Protein AF-A0A0L6X3E7-F1 (afdb_monomer_lite)

Sequence (69 aa):
MEWVHTSYGQIPPGRRPIEGGYEEHGAKLYHGLALVNGVKVPGKTSEHLGACNVSFGGTEVTITEYEIL

Radius of gyration: 11.17 Å; chains: 1; bounding box: 30×18×31 Å

Structure (mmCIF, N/CA/C/O backbone):
data_AF-A0A0L6X3E7-F1
#
_entry.id   AF-A0A0L6X3E7-F1
#
loop_
_atom_site.group_PDB
_atom_site.id
_atom_site.type_symbol
_atom_site.label_atom_id
_atom_site.label_alt_id
_atom_site.label_comp_id
_atom_site.label_asym_id
_atom_site.label_entity_id
_atom_site.label_seq_id
_atom_site.pdbx_PDB_ins_code
_atom_site.Cartn_x
_atom_site.Cartn_y
_atom_site.Cartn_z
_atom_site.occupancy
_atom_site.B_iso_or_equiv
_atom_site.auth_seq_id
_atom_site.auth_comp_id
_atom_site.auth_asym_id
_atom_site.auth_atom_id
_atom_site.pdbx_PDB_model_num
ATOM 1 N N . MET A 1 1 ? -7.572 6.364 -13.006 1.00 86.06 1 MET A N 1
ATOM 2 C CA . MET A 1 1 ? -7.102 6.809 -11.683 1.00 86.06 1 MET A CA 1
ATOM 3 C C . MET A 1 1 ? -8.286 6.645 -10.758 1.00 86.06 1 MET A C 1
ATOM 5 O O . MET A 1 1 ? -9.242 7.400 -10.868 1.00 86.06 1 MET A O 1
ATOM 9 N N . GLU A 1 2 ? -8.292 5.554 -10.005 1.00 96.50 2 GLU A N 1
ATOM 10 C CA . GLU A 1 2 ? -9.408 5.105 -9.171 1.00 96.50 2 GLU A CA 1
ATOM 11 C C . GLU A 1 2 ? -8.826 4.364 -7.968 1.00 96.50 2 GLU A C 1
ATOM 13 O O . GLU A 1 2 ? -7.819 3.679 -8.111 1.00 96.50 2 GLU A O 1
ATOM 18 N N . TRP A 1 3 ? -9.448 4.505 -6.803 1.00 97.88 3 TRP A N 1
ATOM 19 C CA . TRP A 1 3 ? -9.093 3.719 -5.628 1.00 97.88 3 TRP A CA 1
ATOM 20 C C . TRP A 1 3 ? -9.670 2.312 -5.768 1.00 97.88 3 TRP A C 1
ATOM 22 O O . TRP A 1 3 ? -10.844 2.149 -6.103 1.00 97.88 3 TRP A O 1
ATOM 32 N N . VAL A 1 4 ? -8.842 1.300 -5.530 1.00 98.38 4 VAL A N 1
ATOM 33 C CA . VAL A 1 4 ? -9.200 -0.107 -5.730 1.00 98.38 4 VAL A CA 1
ATOM 34 C C . VAL A 1 4 ? -8.951 -0.866 -4.450 1.00 98.38 4 VAL A C 1
ATOM 36 O O . VAL A 1 4 ? -7.828 -0.869 -3.951 1.00 98.38 4 VAL A O 1
ATOM 39 N N . HIS A 1 5 ? -9.977 -1.535 -3.932 1.00 98.50 5 HIS A N 1
ATOM 40 C CA . HIS A 1 5 ? -9.803 -2.377 -2.760 1.00 98.50 5 HIS A CA 1
ATOM 41 C C . HIS A 1 5 ? -8.831 -3.522 -3.063 1.00 98.50 5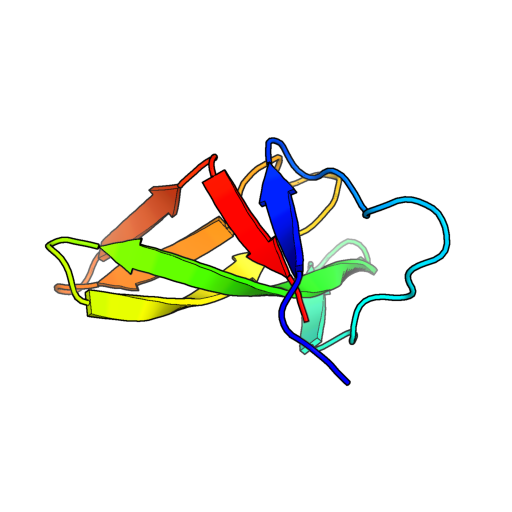 HIS A C 1
ATOM 43 O O . HIS A 1 5 ? -8.950 -4.205 -4.082 1.00 98.50 5 HIS A O 1
ATOM 49 N N . THR A 1 6 ? -7.865 -3.710 -2.175 1.00 98.62 6 THR A N 1
ATOM 50 C CA . THR A 1 6 ? -6.881 -4.784 -2.231 1.00 98.62 6 THR A CA 1
ATOM 51 C C . THR A 1 6 ? -6.400 -5.109 -0.823 1.00 98.62 6 THR A C 1
ATOM 53 O O . THR A 1 6 ? -6.754 -4.447 0.157 1.00 98.62 6 THR A O 1
ATOM 56 N N . SER A 1 7 ? -5.587 -6.147 -0.707 1.00 98.56 7 SER A N 1
ATOM 57 C CA . SER A 1 7 ? -5.019 -6.540 0.568 1.00 98.56 7 SER A CA 1
ATOM 58 C C . SER A 1 7 ? -3.681 -7.239 0.406 1.00 98.56 7 SER A C 1
ATOM 60 O O . SER A 1 7 ? -3.308 -7.653 -0.688 1.00 98.56 7 SER A O 1
ATOM 62 N N . TYR A 1 8 ? -2.938 -7.352 1.505 1.00 98.50 8 TYR A N 1
ATOM 63 C CA . TYR A 1 8 ? -1.723 -8.169 1.586 1.00 98.50 8 TYR A CA 1
ATOM 64 C C . TYR A 1 8 ? -0.667 -7.870 0.502 1.00 98.50 8 TYR A C 1
ATOM 66 O O . TYR A 1 8 ? -0.042 -8.782 -0.039 1.00 98.50 8 TYR A O 1
ATOM 74 N N . GLY A 1 9 ? -0.493 -6.594 0.136 1.00 97.69 9 GLY A N 1
ATOM 75 C CA . GLY A 1 9 ? 0.468 -6.175 -0.892 1.00 97.69 9 GLY A CA 1
ATOM 76 C C . GLY A 1 9 ? 0.045 -6.499 -2.328 1.00 97.69 9 GLY A C 1
ATOM 77 O O . GLY A 1 9 ? 0.811 -6.248 -3.252 1.00 97.69 9 GLY A O 1
ATOM 78 N N . GLN A 1 10 ? -1.148 -7.056 -2.551 1.00 98.38 10 GLN A N 1
ATOM 79 C CA . GLN A 1 10 ? -1.573 -7.480 -3.881 1.00 98.38 10 GLN A CA 1
ATOM 80 C C . GLN A 1 10 ? -1.814 -6.281 -4.801 1.00 98.38 10 GLN A C 1
ATOM 82 O O . GLN A 1 10 ? -2.500 -5.320 -4.438 1.00 98.38 10 GLN A O 1
ATOM 87 N N . ILE A 1 11 ? -1.310 -6.377 -6.031 1.00 97.94 11 ILE A N 1
ATOM 88 C CA . ILE A 1 11 ? -1.709 -5.485 -7.118 1.00 97.94 11 ILE A CA 1
ATOM 89 C C . ILE A 1 11 ? -2.959 -6.073 -7.780 1.00 97.94 11 ILE A C 1
ATOM 91 O O . ILE A 1 11 ? -2.895 -7.195 -8.292 1.00 97.94 11 ILE A O 1
ATOM 95 N N . PRO A 1 12 ? -4.098 -5.355 -7.794 1.00 97.00 12 PRO A N 1
ATOM 96 C CA . PRO A 1 12 ? -5.314 -5.868 -8.408 1.00 97.00 12 PRO A CA 1
ATOM 97 C C . PRO A 1 12 ? -5.100 -6.238 -9.887 1.00 97.00 12 PRO A C 1
ATOM 99 O O . PRO A 1 12 ? -4.503 -5.452 -10.634 1.00 97.00 12 PRO A O 1
ATOM 102 N N . PRO A 1 13 ? -5.602 -7.399 -10.351 1.00 96.25 13 PRO A N 1
ATOM 103 C CA . PRO A 1 13 ? -5.411 -7.844 -11.727 1.00 96.25 13 PRO A CA 1
ATOM 104 C C . PRO A 1 13 ? -5.853 -6.802 -12.760 1.00 96.25 13 PRO A C 1
ATOM 106 O O . PRO A 1 13 ? -6.936 -6.224 -12.668 1.00 96.25 13 PRO A O 1
ATOM 109 N N . GLY A 1 14 ? -5.006 -6.564 -13.764 1.00 96.62 14 GLY A N 1
ATOM 110 C CA . GLY A 1 14 ? -5.282 -5.601 -14.835 1.00 96.62 14 GLY A CA 1
ATOM 111 C C . GLY A 1 14 ? -5.195 -4.130 -14.415 1.00 96.62 14 GLY A C 1
ATOM 112 O O . GLY A 1 14 ? -5.513 -3.254 -15.220 1.00 96.62 14 GLY A O 1
ATOM 113 N N . ARG A 1 15 ? -4.762 -3.832 -13.184 1.00 96.62 15 ARG A N 1
ATOM 114 C CA . ARG A 1 15 ? -4.521 -2.465 -12.713 1.00 96.62 15 ARG A CA 1
ATOM 115 C C . ARG A 1 15 ? -3.030 -2.148 -12.718 1.00 96.62 15 ARG A C 1
ATOM 117 O O . ARG A 1 15 ? -2.183 -3.024 -12.573 1.00 96.62 15 ARG A O 1
ATOM 124 N N . ARG A 1 16 ? -2.720 -0.865 -12.893 1.00 96.94 16 ARG A N 1
ATOM 125 C CA . ARG A 1 16 ? -1.368 -0.323 -12.768 1.00 96.94 16 ARG A CA 1
ATOM 126 C C . ARG A 1 16 ? -1.400 0.765 -11.696 1.00 96.94 16 ARG A C 1
ATOM 128 O O . ARG A 1 16 ? -1.940 1.831 -11.997 1.00 96.94 16 ARG A O 1
ATOM 135 N N . PRO A 1 17 ? -0.880 0.494 -10.489 1.00 97.44 17 PRO A N 1
ATOM 136 C CA . PRO A 1 17 ? -0.899 1.459 -9.403 1.00 97.44 17 PRO A CA 1
ATOM 137 C C . PRO A 1 17 ? -0.005 2.659 -9.716 1.00 97.44 17 PRO A C 1
ATOM 139 O O . PRO A 1 17 ? 0.935 2.574 -10.515 1.00 97.44 17 PRO A O 1
ATOM 142 N N . ILE A 1 18 ? -0.303 3.782 -9.081 1.00 97.94 18 ILE A N 1
ATOM 143 C CA . ILE A 1 18 ? 0.461 5.015 -9.204 1.00 97.94 18 ILE A CA 1
ATOM 144 C C . ILE A 1 18 ? 1.652 4.964 -8.245 1.00 97.94 18 ILE A C 1
ATOM 146 O O . ILE A 1 18 ? 1.493 4.896 -7.024 1.00 97.94 18 ILE A O 1
ATOM 150 N N . GLU A 1 19 ? 2.854 4.997 -8.819 1.00 98.00 19 GLU A N 1
ATOM 151 C CA . GLU A 1 19 ? 4.115 5.091 -8.081 1.00 98.00 19 GLU A CA 1
ATOM 152 C C . GLU A 1 19 ? 4.196 6.440 -7.354 1.00 98.00 19 GLU A C 1
ATOM 154 O O . GLU A 1 19 ? 4.125 7.497 -7.981 1.00 98.00 19 GLU A O 1
ATOM 159 N N . GLY A 1 20 ? 4.345 6.390 -6.031 1.00 97.19 20 GLY A N 1
ATOM 160 C CA . GLY A 1 20 ? 4.506 7.561 -5.164 1.00 97.19 20 GLY A CA 1
ATOM 161 C C . GLY A 1 20 ? 5.929 7.736 -4.630 1.00 97.19 20 GLY A C 1
ATOM 162 O O . GLY A 1 20 ? 6.232 8.753 -4.011 1.00 97.19 20 GLY A O 1
ATOM 163 N N . GLY A 1 21 ? 6.804 6.752 -4.849 1.00 97.88 21 GLY A N 1
ATOM 164 C CA . GLY A 1 21 ? 8.190 6.776 -4.395 1.00 97.88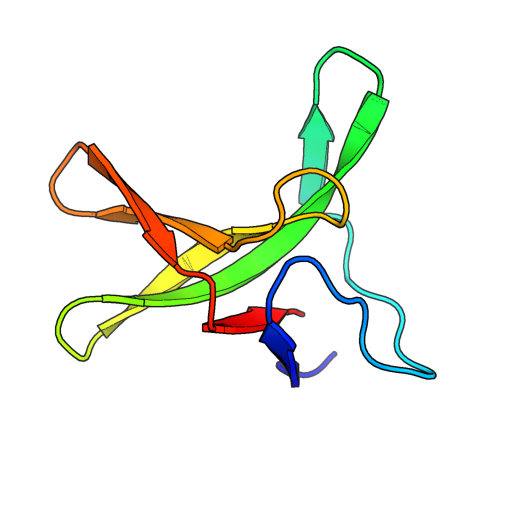 21 GLY A CA 1
ATOM 165 C C . GLY A 1 21 ? 8.853 5.404 -4.470 1.00 97.88 21 GLY A C 1
ATOM 166 O O . GLY A 1 21 ? 8.366 4.490 -5.138 1.00 97.88 21 GLY A O 1
ATOM 167 N N . TYR A 1 22 ? 9.968 5.264 -3.762 1.00 98.06 22 TYR A N 1
ATOM 168 C CA . TYR A 1 22 ? 10.738 4.030 -3.671 1.00 98.06 22 TYR A CA 1
ATOM 169 C C . TYR A 1 22 ? 11.464 3.947 -2.322 1.00 98.06 22 TYR A C 1
ATOM 171 O O . TYR A 1 22 ? 11.774 4.970 -1.715 1.00 98.06 22 TYR A O 1
ATOM 179 N N . GLU A 1 23 ? 11.722 2.726 -1.861 1.00 96.25 23 GLU A N 1
ATOM 180 C CA . GLU A 1 23 ? 12.597 2.447 -0.715 1.00 96.25 23 GLU A CA 1
ATOM 181 C C . GLU A 1 23 ? 14.076 2.634 -1.098 1.00 96.25 23 GLU A C 1
ATOM 183 O O . GLU A 1 23 ? 14.420 2.635 -2.280 1.00 96.25 23 GLU A O 1
ATOM 188 N N . GLU A 1 24 ? 14.984 2.725 -0.121 1.00 96.31 24 GLU A N 1
ATOM 189 C CA . GLU A 1 24 ? 16.427 2.929 -0.369 1.00 96.31 24 GLU A CA 1
ATOM 190 C C . GLU A 1 24 ? 17.041 1.876 -1.308 1.00 96.31 24 GLU A C 1
ATOM 192 O O . GLU A 1 24 ? 17.904 2.183 -2.128 1.00 96.31 24 GLU A O 1
ATOM 197 N N . HIS A 1 25 ? 16.551 0.635 -1.240 1.00 95.12 25 HIS A N 1
ATOM 198 C CA . HIS A 1 25 ? 16.963 -0.468 -2.113 1.00 95.12 25 HIS A CA 1
ATOM 199 C C . HIS A 1 25 ? 16.215 -0.503 -3.463 1.00 95.12 25 HIS A C 1
ATOM 201 O O . HIS A 1 25 ? 16.262 -1.504 -4.178 1.00 95.12 25 HIS A O 1
ATOM 207 N N . GLY A 1 26 ? 15.487 0.561 -3.810 1.00 96.81 26 GLY A N 1
ATOM 208 C CA . GLY A 1 26 ? 14.841 0.767 -5.107 1.00 96.81 26 GLY A CA 1
ATOM 209 C C . GLY A 1 26 ? 13.479 0.095 -5.290 1.00 96.81 26 GLY A C 1
ATOM 210 O O . GLY A 1 26 ? 12.924 0.148 -6.387 1.00 96.81 26 GLY A O 1
ATOM 211 N N . ALA A 1 27 ? 12.912 -0.541 -4.261 1.00 97.19 27 ALA A N 1
ATOM 212 C CA . ALA A 1 27 ? 11.588 -1.144 -4.397 1.00 97.19 27 ALA A CA 1
ATOM 213 C C . ALA A 1 27 ? 10.494 -0.074 -4.437 1.00 97.19 27 ALA A C 1
ATOM 215 O O . ALA A 1 27 ? 10.493 0.854 -3.631 1.00 97.19 27 ALA A O 1
ATOM 216 N N . LYS A 1 28 ? 9.550 -0.224 -5.366 1.00 98.06 28 LYS A N 1
ATOM 217 C CA . LYS A 1 28 ? 8.483 0.753 -5.604 1.00 98.06 28 LYS A CA 1
ATOM 218 C C . LYS A 1 28 ? 7.532 0.865 -4.419 1.00 98.06 28 LYS A C 1
ATOM 220 O O . LYS A 1 28 ? 7.184 -0.138 -3.793 1.00 98.06 28 LYS A O 1
ATOM 225 N N . LEU A 1 29 ? 7.073 2.088 -4.186 1.00 98.69 29 LEU A N 1
ATOM 226 C CA . LEU A 1 29 ? 6.002 2.425 -3.262 1.00 98.69 29 LEU A CA 1
ATOM 227 C C . LEU A 1 29 ? 4.836 3.029 -4.040 1.00 98.69 29 LEU A C 1
ATOM 229 O O . LEU A 1 29 ? 5.024 3.852 -4.938 1.00 98.69 29 LEU A O 1
ATOM 233 N N . TYR A 1 30 ? 3.630 2.639 -3.659 1.00 98.62 30 TYR A N 1
ATOM 234 C CA . TYR A 1 30 ? 2.377 3.088 -4.247 1.00 98.62 30 TYR A CA 1
ATOM 235 C C . TYR A 1 30 ? 1.544 3.844 -3.217 1.00 98.62 30 TYR A C 1
ATOM 237 O O . TYR A 1 30 ? 1.711 3.667 -2.005 1.00 98.62 30 TYR A O 1
ATOM 245 N N . HIS A 1 31 ? 0.622 4.670 -3.702 1.00 98.69 31 HIS A N 1
ATOM 246 C CA . HIS A 1 31 ? -0.332 5.362 -2.843 1.00 98.69 31 HIS A CA 1
ATOM 247 C C . HIS A 1 31 ? -1.373 4.381 -2.299 1.00 98.69 31 HIS A C 1
ATOM 249 O O . HIS A 1 31 ? -2.126 3.771 -3.058 1.00 98.69 31 HIS A O 1
ATOM 255 N N . GLY A 1 32 ? -1.413 4.251 -0.975 1.00 98.62 32 GLY A N 1
ATOM 256 C CA . GLY A 1 32 ? -2.434 3.497 -0.259 1.00 98.62 32 GLY A CA 1
ATOM 257 C C . GLY A 1 32 ? -3.389 4.418 0.497 1.00 98.62 32 GLY A C 1
ATOM 258 O O . GLY A 1 32 ? -3.038 5.545 0.852 1.00 98.62 32 GLY A O 1
ATOM 259 N N . LEU A 1 33 ? -4.597 3.935 0.755 1.00 98.69 33 LEU A N 1
ATOM 260 C CA . LEU A 1 33 ? -5.603 4.593 1.577 1.00 98.69 33 LEU A CA 1
ATOM 261 C C . LEU A 1 33 ? -6.215 3.545 2.505 1.00 98.69 33 LEU A C 1
ATOM 263 O O . LEU A 1 33 ? -6.850 2.598 2.045 1.00 98.69 33 LEU A O 1
ATOM 267 N N . ALA A 1 34 ? -6.005 3.697 3.809 1.00 98.69 34 ALA A N 1
ATOM 268 C CA . ALA A 1 34 ? -6.492 2.752 4.809 1.00 98.69 34 ALA A CA 1
ATOM 269 C C . ALA A 1 34 ? -7.497 3.413 5.754 1.00 98.69 34 ALA A C 1
ATOM 271 O O . ALA A 1 34 ? -7.459 4.625 5.976 1.00 98.69 34 ALA A O 1
ATOM 272 N N . LEU A 1 35 ? -8.400 2.616 6.322 1.00 98.38 35 LEU A N 1
ATOM 273 C CA . LEU A 1 35 ? -9.364 3.091 7.308 1.00 98.38 35 LEU A CA 1
ATOM 274 C C . LEU A 1 35 ? -8.769 2.958 8.716 1.00 98.38 35 LEU A C 1
ATOM 276 O O . LEU A 1 35 ? -8.542 1.848 9.188 1.00 98.38 35 LEU A O 1
ATOM 280 N N . VAL A 1 36 ? -8.557 4.079 9.406 1.00 98.00 36 VAL A N 1
ATOM 281 C CA . VAL A 1 36 ? -8.128 4.113 10.813 1.00 98.00 36 VAL A CA 1
ATOM 282 C C . VAL A 1 36 ? -9.188 4.851 11.618 1.00 98.00 36 VAL A C 1
ATOM 284 O O . VAL A 1 36 ? -9.470 6.018 11.359 1.00 98.00 36 VAL A O 1
ATOM 287 N N . ASN A 1 37 ? -9.815 4.161 12.574 1.00 96.12 37 ASN A N 1
ATOM 288 C CA . ASN A 1 37 ? -10.885 4.708 13.421 1.00 96.12 37 ASN A CA 1
ATOM 289 C C . ASN A 1 37 ? -12.006 5.414 12.628 1.00 96.12 37 ASN A C 1
ATOM 291 O O . ASN A 1 37 ? -12.475 6.485 13.008 1.00 96.12 37 ASN A O 1
ATOM 295 N N . GLY A 1 38 ? -12.422 4.824 11.502 1.00 96.62 38 GLY A N 1
ATOM 296 C CA . GLY A 1 38 ? -13.482 5.364 10.642 1.00 96.62 38 GLY A CA 1
ATOM 297 C C . GLY A 1 38 ? -13.052 6.505 9.710 1.00 96.62 38 GLY A C 1
ATOM 298 O O . GLY A 1 38 ? -13.875 6.995 8.941 1.00 96.62 38 GLY A O 1
ATOM 299 N N . VAL A 1 39 ? -11.778 6.906 9.728 1.00 97.50 39 VAL A N 1
ATOM 300 C CA . VAL A 1 39 ? -11.219 7.939 8.847 1.00 97.50 39 VAL A CA 1
ATOM 301 C C . VAL A 1 39 ? -10.350 7.288 7.778 1.00 97.50 39 VAL A C 1
ATOM 303 O O . VAL A 1 39 ? -9.540 6.415 8.081 1.00 97.50 39 VAL A O 1
ATOM 306 N N . LYS A 1 40 ? -10.501 7.713 6.520 1.00 98.19 40 LYS A N 1
ATOM 307 C CA . LYS A 1 40 ? -9.597 7.311 5.437 1.00 98.19 40 LYS A CA 1
ATOM 308 C C . LYS A 1 40 ? -8.295 8.107 5.536 1.00 98.19 40 LYS A C 1
ATOM 310 O O . LYS A 1 40 ? -8.319 9.333 5.448 1.00 98.19 40 LYS A O 1
ATOM 315 N N . VAL A 1 41 ? -7.176 7.413 5.71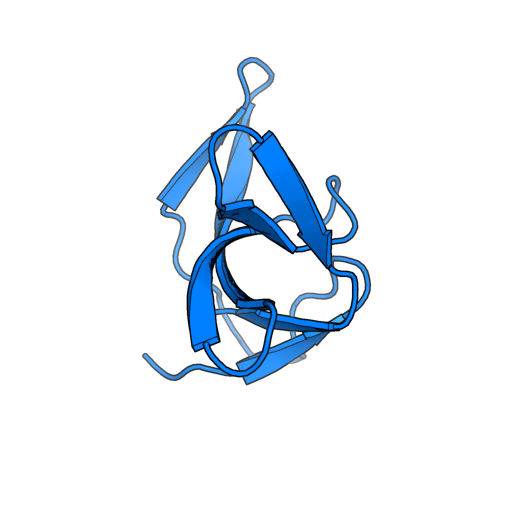3 1.00 98.69 41 VAL A N 1
ATOM 316 C CA . VAL A 1 41 ? -5.848 8.002 5.919 1.00 98.69 41 VAL A CA 1
ATOM 317 C C . VAL A 1 41 ? -4.931 7.581 4.770 1.00 98.69 41 VAL A C 1
ATOM 319 O O . VAL A 1 41 ? -4.796 6.380 4.523 1.00 98.69 41 VAL A O 1
ATOM 322 N N . PRO A 1 42 ? -4.332 8.529 4.028 1.00 98.56 42 PRO A N 1
ATOM 323 C CA . PRO A 1 42 ? -3.396 8.197 2.964 1.00 98.56 42 PRO A CA 1
ATOM 324 C C . PRO A 1 42 ? -2.076 7.679 3.542 1.00 98.56 42 PRO A C 1
ATOM 326 O O . PRO A 1 42 ? -1.639 8.095 4.617 1.00 98.56 42 PRO A O 1
ATOM 329 N N . GLY A 1 43 ? -1.418 6.796 2.803 1.00 98.44 4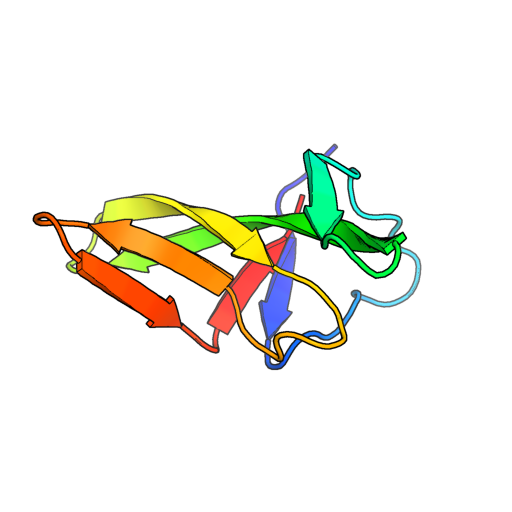3 GLY A N 1
ATOM 330 C CA . GLY A 1 43 ? -0.139 6.216 3.185 1.00 98.44 43 GLY A CA 1
ATOM 331 C C . GLY A 1 43 ? 0.587 5.569 2.017 1.00 98.44 43 GLY A C 1
ATOM 332 O O . GLY A 1 43 ? 0.310 5.860 0.849 1.00 98.44 43 GLY A O 1
ATOM 333 N N . LYS A 1 44 ? 1.530 4.688 2.350 1.00 98.69 44 LYS A N 1
ATOM 334 C CA . LYS A 1 44 ? 2.339 3.942 1.384 1.00 98.69 44 LYS A CA 1
ATOM 335 C C . LYS A 1 44 ? 2.017 2.453 1.429 1.00 98.69 44 LYS A C 1
ATOM 337 O O . LYS A 1 44 ? 1.787 1.891 2.496 1.00 98.69 44 LYS A O 1
ATOM 342 N N . THR A 1 45 ? 2.042 1.806 0.274 1.00 98.75 45 THR A N 1
ATOM 343 C CA . THR A 1 45 ? 1.921 0.350 0.146 1.00 98.75 45 THR A CA 1
ATOM 344 C C . THR A 1 45 ? 2.851 -0.170 -0.945 1.00 98.75 45 THR A C 1
ATOM 346 O O . THR A 1 45 ? 3.333 0.596 -1.778 1.00 98.75 45 THR A O 1
ATOM 349 N N . SER A 1 46 ? 3.130 -1.467 -0.942 1.00 98.31 46 SER A N 1
ATOM 350 C CA . SER A 1 46 ? 3.894 -2.153 -1.980 1.00 98.31 46 SER A CA 1
ATOM 351 C C . SER A 1 46 ? 3.685 -3.664 -1.872 1.00 98.31 46 SER A C 1
ATOM 353 O O . SER A 1 46 ? 3.210 -4.167 -0.851 1.00 98.31 46 SER A O 1
ATOM 355 N N . GLU A 1 47 ? 4.109 -4.395 -2.904 1.00 97.56 47 GLU A N 1
ATOM 356 C CA . GLU A 1 47 ? 4.112 -5.863 -2.894 1.00 97.56 47 GLU A CA 1
ATOM 357 C C . GLU A 1 47 ? 4.982 -6.436 -1.763 1.00 97.56 47 GLU A C 1
ATOM 359 O O . GLU A 1 47 ? 4.629 -7.452 -1.174 1.00 97.56 47 GLU A O 1
ATOM 364 N N . HIS A 1 48 ? 6.090 -5.768 -1.414 1.00 97.06 48 HIS A N 1
ATOM 365 C CA . HIS A 1 48 ? 7.016 -6.236 -0.375 1.00 97.06 48 HIS A CA 1
ATOM 366 C C . HIS A 1 48 ? 6.615 -5.811 1.046 1.00 97.06 48 HIS A C 1
ATOM 368 O O . HIS A 1 48 ? 7.007 -6.476 2.000 1.00 97.06 48 HIS A O 1
ATOM 374 N N . LEU A 1 49 ? 5.846 -4.725 1.204 1.00 97.44 49 LEU A N 1
ATOM 375 C CA . LEU A 1 49 ? 5.324 -4.297 2.508 1.00 97.44 49 LEU A CA 1
ATOM 376 C C . LEU A 1 49 ? 4.171 -5.191 2.977 1.00 97.44 49 LEU A C 1
ATOM 378 O O . LEU A 1 49 ? 3.945 -5.315 4.177 1.00 97.44 49 LEU A O 1
ATOM 382 N N . GLY A 1 50 ? 3.419 -5.791 2.048 1.00 98.06 50 GLY A N 1
ATOM 383 C CA . GLY A 1 50 ? 2.304 -6.682 2.383 1.00 98.06 50 GLY A CA 1
ATOM 384 C C . GLY A 1 50 ? 1.120 -5.983 3.068 1.00 98.06 50 GLY A C 1
ATOM 385 O O . GLY A 1 50 ? 0.242 -6.654 3.600 1.00 98.06 50 GLY A O 1
ATOM 386 N N . ALA A 1 51 ? 1.087 -4.650 3.092 1.00 98.56 51 ALA A N 1
ATOM 387 C CA . ALA A 1 51 ? 0.074 -3.844 3.768 1.00 98.56 51 ALA A CA 1
ATOM 388 C C . ALA A 1 51 ? 0.138 -2.377 3.304 1.00 98.56 51 ALA A C 1
ATOM 390 O O . ALA A 1 51 ? 1.033 -1.985 2.549 1.00 98.56 51 ALA A O 1
ATOM 391 N N . CYS A 1 52 ? -0.804 -1.556 3.769 1.00 98.75 52 CYS A N 1
ATOM 392 C CA . CYS A 1 52 ? -0.722 -0.103 3.706 1.00 98.75 52 CYS A CA 1
ATOM 393 C C . CYS A 1 52 ? -0.269 0.448 5.062 1.00 98.75 52 CYS A C 1
ATOM 395 O O . CYS A 1 52 ? -0.946 0.259 6.073 1.00 98.75 52 CYS A O 1
ATOM 397 N N . ASN A 1 53 ? 0.855 1.160 5.063 1.00 98.69 53 ASN A N 1
ATOM 398 C CA . ASN A 1 53 ? 1.380 1.872 6.220 1.00 98.69 53 ASN A CA 1
ATOM 399 C C . ASN A 1 53 ? 0.919 3.330 6.164 1.00 98.69 53 ASN A C 1
ATOM 401 O O . ASN A 1 53 ? 1.222 4.047 5.206 1.00 98.69 53 ASN A O 1
ATOM 405 N N . VAL A 1 54 ? 0.185 3.766 7.186 1.00 98.69 54 VAL A N 1
ATOM 406 C CA . VAL A 1 54 ? -0.346 5.130 7.309 1.00 98.69 54 VAL A CA 1
ATOM 407 C C . VAL A 1 54 ? 0.155 5.789 8.586 1.00 98.69 54 VAL A C 1
ATOM 409 O O . VAL A 1 54 ? 0.280 5.145 9.625 1.00 98.69 54 VAL A O 1
ATOM 412 N N . SER A 1 55 ? 0.415 7.092 8.536 1.00 98.19 55 SER A N 1
ATOM 413 C CA . SER A 1 55 ? 0.755 7.863 9.733 1.00 98.19 55 SER A CA 1
ATOM 414 C C . SER A 1 55 ? -0.520 8.345 10.418 1.00 98.19 55 SER A C 1
ATOM 416 O O . SER A 1 55 ? -1.279 9.127 9.847 1.00 98.19 55 SER A O 1
ATOM 418 N N . PHE A 1 56 ? -0.760 7.910 11.654 1.00 98.06 56 PHE A N 1
ATOM 419 C CA . PHE A 1 56 ? -1.934 8.315 12.424 1.00 98.06 56 PHE A CA 1
ATOM 420 C C . PHE A 1 56 ? -1.583 8.462 13.904 1.00 98.06 56 PHE A C 1
ATOM 422 O O . PHE A 1 56 ? -0.977 7.577 14.497 1.00 98.06 56 PHE A O 1
ATOM 429 N N . GLY A 1 57 ? -1.939 9.598 14.513 1.00 95.81 57 GLY A N 1
ATOM 430 C CA . GLY A 1 57 ? -1.690 9.832 15.943 1.00 95.81 57 GLY A CA 1
ATOM 431 C C . GLY A 1 57 ? -0.208 9.828 16.350 1.00 95.81 57 GLY A C 1
ATOM 432 O O . GLY A 1 57 ? 0.104 9.488 17.485 1.00 95.81 57 GLY A O 1
ATOM 433 N N . GLY A 1 58 ? 0.705 10.175 15.435 1.00 97.38 58 GLY A N 1
ATOM 434 C CA . GLY A 1 58 ? 2.151 10.202 15.698 1.00 97.38 58 GLY A CA 1
ATOM 435 C C . GLY A 1 58 ? 2.858 8.846 15.594 1.00 97.38 58 GLY A C 1
ATOM 436 O O . GLY A 1 58 ? 4.055 8.781 15.854 1.00 97.38 58 GLY A O 1
ATOM 437 N N . THR A 1 59 ? 2.154 7.785 15.189 1.00 97.62 59 THR A N 1
ATOM 438 C CA . THR A 1 59 ? 2.734 6.461 14.922 1.00 97.62 59 THR A CA 1
ATOM 439 C C . THR A 1 59 ? 2.454 6.014 13.488 1.00 97.62 59 THR A C 1
ATOM 441 O O . THR A 1 59 ? 1.554 6.535 12.824 1.00 97.62 59 THR A O 1
ATOM 444 N N . GLU A 1 60 ? 3.219 5.034 13.012 1.00 98.31 60 GLU A N 1
ATOM 445 C CA . GLU A 1 60 ? 2.873 4.267 11.816 1.00 98.31 60 GLU A CA 1
ATOM 446 C C . GLU A 1 60 ? 1.879 3.163 12.201 1.00 98.31 60 GLU A C 1
ATOM 448 O O . GLU A 1 60 ? 2.070 2.460 13.196 1.00 98.31 60 GLU A O 1
ATOM 453 N N . VAL A 1 61 ? 0.794 3.048 11.438 1.00 98.38 61 VAL A N 1
ATOM 454 C CA . VAL A 1 61 ? -0.225 2.006 11.568 1.00 98.38 61 VAL A CA 1
ATOM 455 C C . VAL A 1 61 ? -0.226 1.181 10.285 1.00 98.38 61 VAL A C 1
ATOM 457 O O . VAL A 1 61 ? -0.380 1.727 9.193 1.00 98.38 61 VAL A O 1
ATOM 460 N N . THR A 1 62 ? -0.074 -0.133 10.422 1.00 98.62 62 THR A N 1
ATOM 461 C CA . THR A 1 62 ? -0.063 -1.093 9.311 1.00 98.62 62 THR A CA 1
ATOM 462 C C . THR A 1 62 ? -1.432 -1.748 9.173 1.00 98.62 62 THR A C 1
ATOM 464 O O . THR A 1 62 ? -1.909 -2.386 10.111 1.00 98.62 62 THR A O 1
ATOM 467 N N . ILE A 1 63 ? -2.060 -1.613 8.004 1.00 98.69 63 ILE A N 1
ATOM 468 C CA . ILE A 1 63 ? -3.386 -2.168 7.710 1.00 98.69 63 ILE A CA 1
ATOM 469 C C . ILE A 1 63 ? -3.303 -3.074 6.478 1.00 98.69 63 ILE A C 1
ATOM 471 O O . ILE A 1 63 ? -2.868 -2.647 5.408 1.00 98.69 63 ILE A O 1
ATOM 475 N N . THR A 1 64 ? -3.733 -4.329 6.611 1.00 98.62 64 THR A N 1
ATOM 476 C CA . THR A 1 64 ? -3.652 -5.325 5.530 1.00 98.62 64 THR A CA 1
ATOM 477 C C . THR A 1 64 ? -4.770 -5.212 4.503 1.00 98.62 64 THR A C 1
ATOM 479 O O . THR A 1 64 ? -4.570 -5.693 3.398 1.00 98.62 64 THR A O 1
ATOM 482 N N . GLU A 1 65 ? -5.900 -4.577 4.827 1.00 98.62 65 GLU A N 1
ATOM 483 C CA . GLU A 1 65 ? -7.017 -4.297 3.911 1.00 98.62 65 GLU A CA 1
ATOM 484 C C . GLU A 1 65 ? -7.120 -2.795 3.631 1.00 98.62 65 GLU A C 1
ATOM 486 O O . GLU A 1 65 ? -7.334 -1.987 4.535 1.00 98.62 65 GLU A O 1
ATOM 491 N N . TYR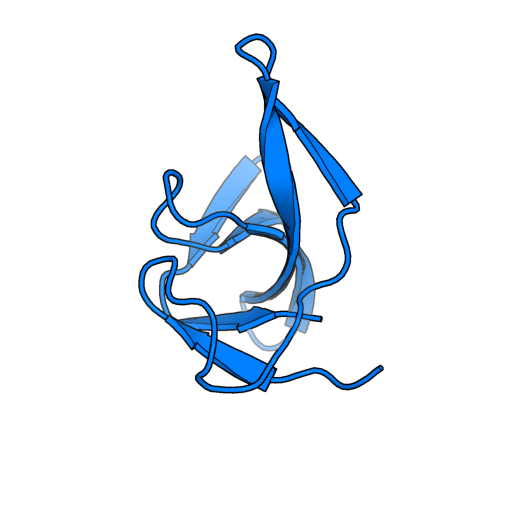 A 1 66 ? -6.952 -2.396 2.378 1.00 98.75 66 TYR A N 1
ATOM 492 C CA . TYR A 1 66 ? -6.816 -0.989 2.013 1.00 98.75 66 TYR A CA 1
ATOM 493 C C . TYR A 1 66 ? -7.270 -0.752 0.575 1.00 98.75 66 TYR A C 1
ATOM 495 O O . TYR A 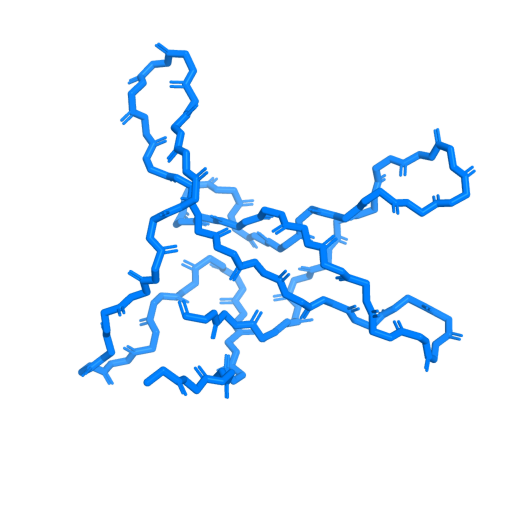1 66 ? -7.646 -1.671 -0.149 1.00 98.75 66 TYR A O 1
ATOM 503 N N . GLU A 1 67 ? -7.260 0.505 0.151 1.00 98.75 67 GLU A N 1
ATOM 504 C CA . GLU A 1 67 ? -7.387 0.868 -1.252 1.00 98.75 67 GLU A CA 1
ATOM 505 C C . GLU A 1 67 ? -6.015 1.269 -1.801 1.00 98.75 67 GLU A C 1
ATOM 507 O O . GLU A 1 67 ? -5.256 1.972 -1.136 1.00 98.75 67 GLU A O 1
ATOM 512 N N . ILE A 1 68 ? -5.693 0.831 -3.014 1.00 98.62 68 ILE A N 1
ATOM 513 C CA . ILE A 1 68 ? -4.515 1.267 -3.772 1.00 98.62 68 ILE A CA 1
ATOM 514 C C . ILE A 1 68 ? -4.968 2.149 -4.941 1.00 98.62 68 ILE A C 1
ATOM 516 O O . ILE A 1 68 ? -6.021 1.881 -5.526 1.00 98.62 68 ILE A O 1
ATOM 520 N N . LEU A 1 69 ? -4.214 3.208 -5.249 1.00 98.12 69 LEU A N 1
ATOM 521 C CA . LEU A 1 69 ? -4.484 4.116 -6.376 1.00 98.12 69 LEU A CA 1
ATOM 522 C C . LEU A 1 69 ? -3.736 3.711 -7.644 1.00 98.12 69 LEU A C 1
ATOM 524 O O . LEU A 1 69 ? -2.540 3.366 -7.518 1.00 98.12 69 LEU A O 1
#

pLDDT: mean 97.71, std 1.66, range [86.06, 98.75]

Secondary structure (DSSP, 8-state):
---EEEETTPPPTT--PPEEEE-TT--EEEEEEEEETTEEEEEEE-TTT-SEEEEETTEEEEESEEEE-

Foldseek 3Di:
DDWAKDFQQDDPPPDDFDFPDADPVGFTWGWKWDADPNDTFIAIGHNVLGFGWGDDPNDTDTHGITITD